Protein AF-A0A654DF31-F1 (afdb_monomer)

Sequence (54 aa):
MDRSPIAAAHLVLAAATLAPECDDERDVADQFSFVIADFAMGLARIHHRARARL

Solvent-accessible surface area (backbone atoms only — not comparable to full-atom values): 3244 Å² total; per-residue (Å²): 131,86,73,52,69,66,60,54,53,53,50,54,54,55,57,63,70,51,80,64,88,50,69,72,50,40,56,53,44,57,67,46,46,58,60,53,51,53,49,51,52,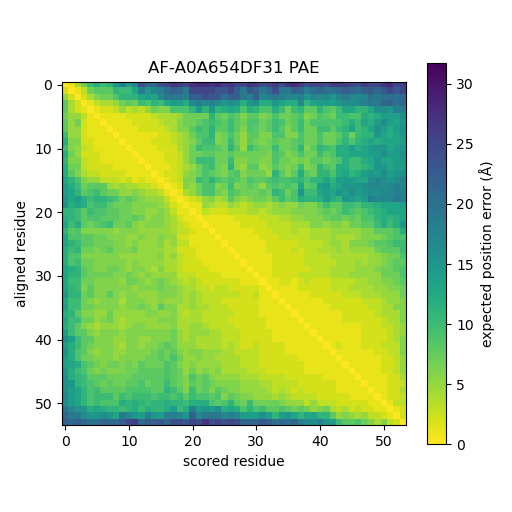52,51,51,53,51,51,52,55,55,60,74,75,107

pLDDT: mean 79.19, st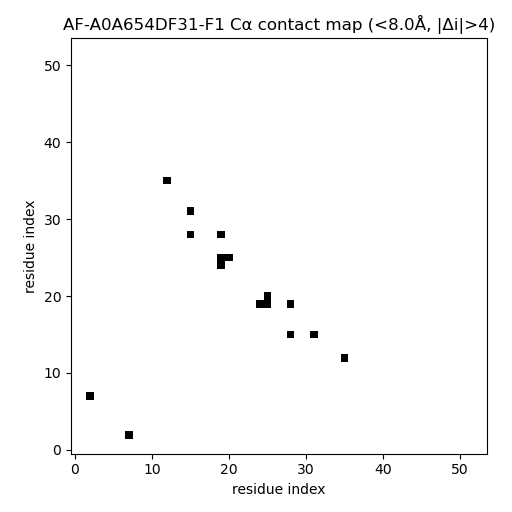d 9.89, range [47.88, 94.12]

Mean predicted aligned error: 6.94 Å

Foldseek 3Di:
DPDDVVNVVVVLVVLLPPDDPDPVSVVVNVVCVVVVVVVVVVVVVVVVVVVVVD

Structure (mmCIF, N/CA/C/O backbone):
data_AF-A0A654DF31-F1
#
_entry.id   AF-A0A654DF31-F1
#
loop_
_atom_site.group_PDB
_atom_site.id
_atom_site.type_symbol
_atom_site.label_atom_id
_atom_site.label_alt_id
_atom_site.label_comp_id
_atom_site.label_asym_id
_atom_site.label_entity_id
_atom_site.label_seq_id
_atom_site.pdbx_PDB_ins_code
_atom_site.Cartn_x
_atom_site.Cartn_y
_atom_site.Cartn_z
_atom_site.occupancy
_atom_site.B_iso_or_equiv
_atom_site.auth_seq_id
_atom_site.auth_comp_id
_atom_site.auth_asym_id
_atom_site.auth_atom_id
_atom_site.pdbx_PDB_model_num
ATOM 1 N N . MET A 1 1 ? -8.382 -23.226 -3.352 1.00 47.88 1 MET A N 1
ATOM 2 C CA . MET A 1 1 ? -7.806 -22.564 -2.164 1.00 47.88 1 MET A CA 1
ATOM 3 C C . MET A 1 1 ? -8.051 -21.081 -2.333 1.00 47.88 1 MET A C 1
ATOM 5 O O . MET A 1 1 ? -7.336 -20.462 -3.111 1.00 47.88 1 MET A O 1
ATOM 9 N N . ASP A 1 2 ? -9.076 -20.533 -1.685 1.00 54.34 2 ASP A N 1
ATOM 10 C CA . ASP A 1 2 ? -9.243 -19.079 -1.634 1.00 54.34 2 ASP A CA 1
ATOM 11 C C . ASP A 1 2 ? -8.048 -18.507 -0.877 1.00 54.34 2 ASP A C 1
ATOM 13 O O . ASP A 1 2 ? -7.875 -18.748 0.320 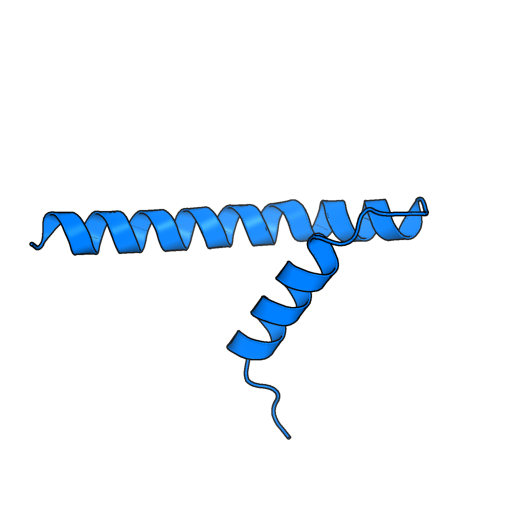1.00 54.34 2 ASP A O 1
ATOM 17 N N . ARG A 1 3 ? -7.147 -17.824 -1.591 1.00 60.25 3 ARG A N 1
ATOM 18 C CA . ARG A 1 3 ? -6.049 -17.112 -0.938 1.00 60.25 3 ARG A CA 1
ATOM 19 C C . ARG A 1 3 ? -6.680 -16.064 -0.033 1.00 60.25 3 ARG A C 1
ATOM 21 O O . ARG A 1 3 ? -7.440 -15.224 -0.506 1.00 60.25 3 ARG A O 1
ATOM 28 N N . SER A 1 4 ? -6.356 -16.124 1.258 1.00 79.75 4 SER A N 1
ATOM 29 C CA . SER A 1 4 ? -6.758 -15.105 2.226 1.00 79.75 4 SER A CA 1
ATOM 30 C C . SER A 1 4 ? -6.468 -13.714 1.641 1.00 79.75 4 SER A C 1
ATOM 32 O O . SER A 1 4 ? -5.313 -13.459 1.280 1.00 79.75 4 SER A O 1
ATOM 34 N N . PRO A 1 5 ? -7.462 -12.810 1.543 1.00 73.44 5 PRO A N 1
ATOM 35 C CA . PRO A 1 5 ? -7.258 -11.452 1.032 1.00 73.44 5 PRO A CA 1
ATOM 36 C C . PRO A 1 5 ? -6.123 -10.710 1.751 1.00 73.44 5 PRO A C 1
ATOM 38 O O . PRO A 1 5 ? -5.395 -9.928 1.148 1.00 73.44 5 PRO A O 1
ATOM 41 N N . ILE A 1 6 ? -5.908 -11.029 3.032 1.00 73.88 6 ILE A N 1
ATOM 42 C CA . ILE A 1 6 ? -4.799 -10.508 3.834 1.00 73.88 6 ILE A CA 1
ATOM 43 C C . ILE A 1 6 ? -3.455 -11.019 3.306 1.00 73.88 6 ILE A C 1
ATOM 45 O O . ILE A 1 6 ? -2.519 -10.238 3.165 1.00 73.88 6 ILE A O 1
ATOM 49 N N . ALA A 1 7 ? -3.340 -12.310 2.990 1.00 73.50 7 ALA A N 1
ATOM 50 C CA . ALA A 1 7 ? -2.109 -12.872 2.439 1.00 73.50 7 ALA A CA 1
ATOM 51 C C . ALA A 1 7 ? -1.781 -12.269 1.062 1.00 73.50 7 ALA A C 1
ATOM 53 O O . ALA A 1 7 ? -0.620 -11.983 0.784 1.00 73.50 7 ALA A O 1
ATOM 54 N N . ALA A 1 8 ? -2.796 -12.011 0.232 1.00 75.06 8 ALA A N 1
ATOM 55 C CA . ALA A 1 8 ? -2.616 -11.324 -1.045 1.00 75.06 8 ALA A CA 1
ATOM 56 C C . ALA A 1 8 ? -2.080 -9.892 -0.858 1.00 75.06 8 ALA A C 1
ATOM 58 O O . ALA A 1 8 ? -1.124 -9.512 -1.529 1.00 75.06 8 ALA A O 1
ATOM 59 N N . ALA A 1 9 ? -2.620 -9.133 0.101 1.00 74.19 9 ALA A N 1
ATOM 60 C CA . ALA A 1 9 ? -2.142 -7.784 0.407 1.00 74.19 9 ALA A CA 1
ATOM 61 C C . ALA A 1 9 ? -0.677 -7.764 0.886 1.00 74.19 9 ALA A C 1
ATOM 63 O O . ALA A 1 9 ? 0.102 -6.918 0.451 1.00 74.19 9 ALA A O 1
ATOM 64 N N . HIS A 1 10 ? -0.274 -8.722 1.728 1.00 74.88 10 HIS A N 1
ATOM 65 C CA . HIS A 1 10 ? 1.121 -8.836 2.174 1.00 74.88 10 HIS A CA 1
ATOM 66 C C . HIS A 1 10 ? 2.077 -9.172 1.023 1.00 74.88 10 HIS A C 1
ATOM 68 O O . HIS A 1 10 ? 3.183 -8.643 0.979 1.00 74.88 10 HIS A O 1
ATOM 74 N N . LEU A 1 11 ? 1.654 -10.018 0.079 1.00 71.12 11 LEU A N 1
ATOM 75 C CA . LEU A 1 11 ? 2.454 -10.351 -1.102 1.00 71.12 11 LEU A CA 1
ATOM 76 C C . LEU A 1 11 ? 2.628 -9.151 -2.037 1.00 71.12 11 LEU A C 1
ATOM 78 O O . LEU A 1 11 ? 3.729 -8.934 -2.528 1.00 71.12 11 LEU A O 1
ATOM 82 N N . VAL A 1 12 ? 1.574 -8.355 -2.243 1.00 73.12 12 VAL A N 1
ATOM 83 C CA . VAL A 1 12 ? 1.653 -7.105 -3.020 1.00 73.12 12 VAL A CA 1
ATOM 84 C C . VAL A 1 12 ? 2.619 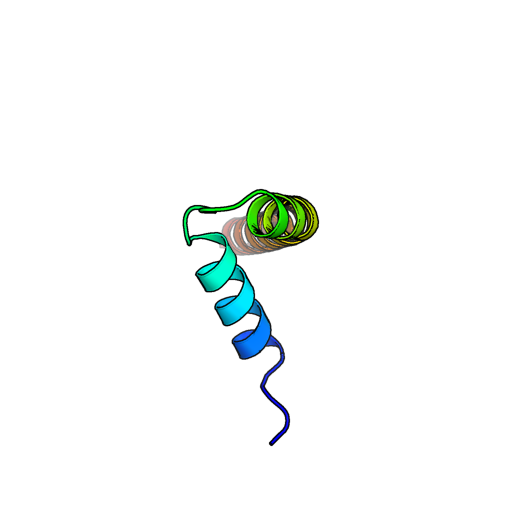-6.122 -2.363 1.00 73.12 12 VAL A C 1
ATOM 86 O O . VAL A 1 12 ? 3.470 -5.559 -3.044 1.00 73.12 12 VAL A O 1
ATOM 89 N N . LEU A 1 13 ? 2.543 -5.961 -1.038 1.00 69.75 13 LEU A N 1
ATOM 90 C CA . LEU A 1 13 ? 3.461 -5.088 -0.310 1.00 69.75 13 LEU A CA 1
ATOM 91 C C . LEU A 1 13 ? 4.914 -5.570 -0.431 1.00 69.75 13 LEU A C 1
ATOM 93 O O . LEU A 1 13 ? 5.800 -4.761 -0.673 1.00 69.75 13 LEU A O 1
ATOM 97 N N . ALA A 1 14 ? 5.160 -6.878 -0.312 1.00 71.44 14 ALA A N 1
ATOM 98 C CA . ALA A 1 14 ? 6.494 -7.452 -0.475 1.00 71.44 14 ALA A CA 1
ATOM 99 C C . ALA A 1 14 ? 7.030 -7.269 -1.906 1.00 71.44 14 ALA A C 1
ATOM 101 O O . ALA A 1 14 ? 8.182 -6.884 -2.084 1.00 71.44 14 ALA A O 1
ATOM 102 N N . ALA A 1 15 ? 6.194 -7.476 -2.925 1.00 70.31 15 ALA A N 1
ATOM 103 C CA . ALA A 1 15 ? 6.570 -7.250 -4.318 1.00 70.31 15 ALA A CA 1
ATOM 104 C C . ALA A 1 15 ? 6.911 -5.775 -4.589 1.00 70.31 15 ALA A C 1
ATOM 106 O O . ALA A 1 15 ? 7.911 -5.497 -5.237 1.00 70.31 15 ALA A O 1
ATOM 107 N N . ALA A 1 16 ? 6.152 -4.834 -4.020 1.00 66.69 16 ALA A N 1
ATOM 108 C CA . ALA A 1 16 ? 6.415 -3.399 -4.154 1.00 66.69 16 ALA A CA 1
ATOM 109 C C . ALA A 1 16 ? 7.715 -2.932 -3.468 1.00 66.69 16 ALA A C 1
ATOM 111 O O . ALA A 1 16 ? 8.188 -1.833 -3.743 1.00 66.69 16 ALA A O 1
ATOM 112 N N . THR A 1 17 ? 8.296 -3.737 -2.568 1.00 67.75 17 THR A N 1
ATOM 113 C CA . THR A 1 17 ? 9.611 -3.447 -1.961 1.00 67.75 17 THR A CA 1
ATOM 114 C C . THR A 1 17 ? 10.798 -3.922 -2.797 1.00 67.75 17 THR A C 1
ATOM 116 O O . THR A 1 17 ? 11.935 -3.578 -2.472 1.00 67.75 17 THR A O 1
ATOM 119 N N . LEU A 1 18 ? 10.564 -4.700 -3.858 1.00 68.75 18 LEU A N 1
ATOM 120 C CA . LEU A 1 18 ? 11.606 -5.022 -4.828 1.00 68.75 18 LEU A CA 1
ATOM 121 C C . LEU A 1 18 ? 11.906 -3.760 -5.641 1.00 68.75 18 LEU A C 1
ATOM 123 O O . LEU A 1 18 ? 10.990 -3.093 -6.120 1.00 68.75 18 LEU A O 1
ATOM 127 N N . ALA A 1 19 ? 13.186 -3.404 -5.752 1.00 76.00 19 ALA A N 1
ATOM 128 C CA . ALA A 1 19 ? 13.598 -2.272 -6.569 1.00 76.00 19 ALA A CA 1
ATOM 129 C C . ALA A 1 19 ? 13.267 -2.586 -8.039 1.00 76.00 19 ALA A C 1
ATOM 131 O O . ALA A 1 19 ? 13.733 -3.616 -8.523 1.00 76.00 19 ALA A O 1
ATOM 132 N N . PRO A 1 20 ? 12.490 -1.743 -8.742 1.00 80.31 20 PRO A N 1
ATOM 133 C CA . PRO A 1 20 ? 12.162 -1.988 -10.141 1.00 80.31 20 PRO A CA 1
ATOM 134 C C . PRO A 1 20 ? 13.424 -2.006 -11.007 1.00 80.31 20 PRO A C 1
ATOM 136 O O . PRO A 1 20 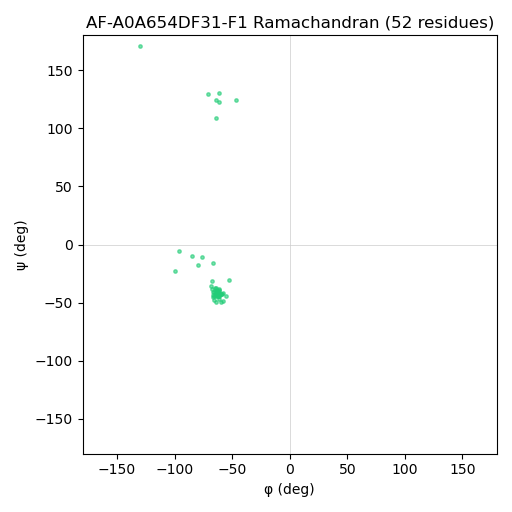? 14.227 -1.070 -10.951 1.00 80.31 20 PRO A O 1
ATOM 139 N N . GLU A 1 21 ? 13.581 -3.029 -11.839 1.00 85.69 21 GLU A N 1
ATOM 140 C CA . GLU A 1 21 ? 14.734 -3.192 -12.728 1.00 85.69 21 GLU A CA 1
ATOM 141 C C . GLU A 1 21 ? 14.425 -2.750 -14.168 1.00 85.69 21 GLU A C 1
ATOM 143 O O . GLU A 1 21 ? 15.334 -2.359 -14.904 1.00 85.69 21 GLU A O 1
ATOM 148 N N . CYS A 1 22 ? 13.148 -2.723 -14.569 1.00 88.69 22 CYS A N 1
ATOM 149 C CA . CYS A 1 22 ? 12.704 -2.260 -15.889 1.00 88.69 22 CYS A CA 1
ATOM 150 C C . CYS A 1 22 ? 11.559 -1.231 -15.813 1.00 88.69 22 CYS A C 1
ATOM 152 O O . CYS A 1 22 ? 11.028 -0.944 -14.739 1.00 88.69 22 CYS A O 1
ATOM 154 N N . ASP A 1 23 ? 11.215 -0.622 -16.953 1.00 88.81 23 ASP A N 1
ATOM 155 C CA . ASP A 1 23 ? 10.164 0.404 -17.018 1.00 88.81 23 ASP A CA 1
ATOM 156 C C . ASP A 1 23 ? 8.768 -0.188 -16.733 1.00 88.81 23 ASP A C 1
ATOM 158 O O . ASP A 1 23 ? 8.009 0.402 -15.970 1.00 88.81 23 ASP A O 1
ATOM 162 N N . ASP A 1 24 ? 8.473 -1.401 -17.217 1.00 86.69 24 ASP A N 1
ATOM 163 C CA . ASP A 1 24 ? 7.196 -2.086 -16.949 1.00 86.69 24 ASP A CA 1
ATOM 164 C C . ASP A 1 24 ? 6.990 -2.363 -15.446 1.00 86.69 24 ASP A C 1
ATOM 166 O O . ASP A 1 24 ? 5.887 -2.233 -14.913 1.00 86.69 24 ASP A O 1
ATOM 170 N N . GLU A 1 25 ? 8.060 -2.721 -14.730 1.00 82.88 25 GLU A N 1
ATOM 171 C CA . GLU A 1 25 ? 8.022 -2.924 -13.278 1.00 82.88 25 GLU A CA 1
ATOM 172 C C . GLU A 1 25 ? 7.791 -1.614 -12.520 1.00 82.88 25 GLU A C 1
ATOM 174 O O . GLU A 1 25 ? 7.079 -1.609 -11.512 1.00 82.88 25 GLU A O 1
ATOM 179 N N . ARG A 1 26 ? 8.350 -0.496 -13.008 1.00 81.94 26 ARG A N 1
ATOM 180 C CA . ARG A 1 26 ? 8.105 0.837 -12.436 1.00 81.94 26 ARG A CA 1
ATOM 181 C C . ARG A 1 26 ? 6.659 1.262 -12.624 1.00 81.94 26 ARG A C 1
ATOM 183 O O . ARG A 1 26 ? 6.048 1.704 -11.658 1.00 81.94 26 ARG A O 1
ATOM 190 N N . ASP A 1 27 ? 6.094 1.05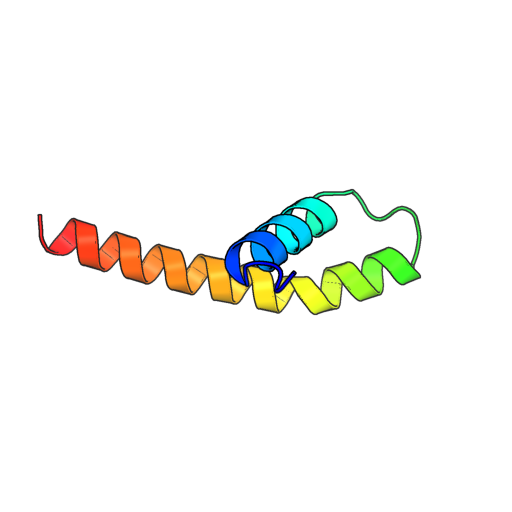5 -13.809 1.00 85.31 27 ASP A N 1
ATOM 191 C CA . ASP A 1 27 ? 4.700 1.401 -14.093 1.00 85.31 27 ASP A CA 1
ATOM 192 C C . ASP A 1 27 ? 3.728 0.628 -13.193 1.00 85.31 27 ASP A C 1
ATOM 194 O O . ASP A 1 27 ? 2.751 1.184 -12.682 1.00 85.31 27 ASP A O 1
ATOM 198 N N . VAL A 1 28 ? 4.005 -0.656 -12.948 1.00 82.00 28 VAL A N 1
ATOM 199 C CA . VAL A 1 28 ? 3.235 -1.461 -11.993 1.00 82.00 28 VAL A CA 1
ATOM 200 C C . VAL A 1 28 ? 3.429 -0.937 -10.567 1.00 82.00 28 VAL A C 1
ATOM 202 O O . VAL A 1 28 ? 2.443 -0.738 -9.855 1.00 82.00 28 VAL A O 1
ATOM 205 N N . ALA A 1 29 ? 4.666 -0.675 -10.137 1.00 80.44 29 ALA A N 1
ATOM 206 C CA . ALA A 1 29 ? 4.944 -0.144 -8.801 1.00 80.44 29 ALA A CA 1
ATOM 207 C C . ALA A 1 29 ? 4.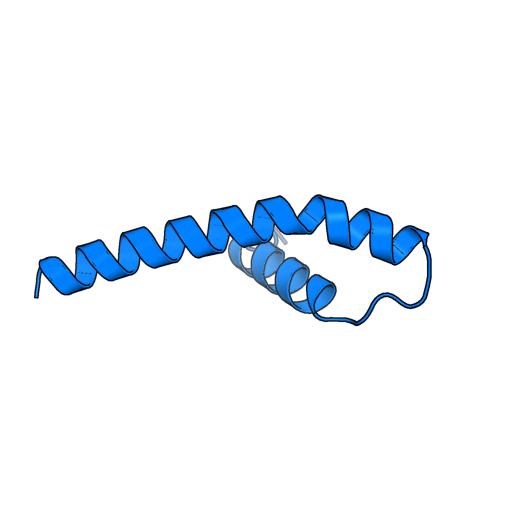232 1.200 -8.545 1.00 80.44 29 ALA A C 1
ATOM 209 O O . ALA A 1 29 ? 3.624 1.381 -7.485 1.00 80.44 29 ALA A O 1
ATOM 210 N N . ASP A 1 30 ? 4.216 2.097 -9.531 1.00 82.81 30 ASP A N 1
ATOM 211 C CA . ASP A 1 30 ? 3.533 3.389 -9.462 1.00 82.81 30 ASP A CA 1
ATOM 212 C C . ASP A 1 30 ? 2.014 3.230 -9.330 1.00 82.81 30 ASP A C 1
ATOM 214 O O . ASP A 1 30 ? 1.395 3.906 -8.505 1.00 82.81 30 ASP A O 1
ATOM 218 N N . GLN A 1 31 ? 1.399 2.289 -10.052 1.00 82.19 31 GLN A N 1
ATOM 219 C CA . GLN A 1 31 ? -0.034 1.993 -9.905 1.00 82.19 31 GLN A CA 1
ATOM 220 C C . GLN A 1 31 ? -0.383 1.505 -8.493 1.00 82.19 31 GLN A C 1
ATOM 222 O O . GLN A 1 31 ? -1.419 1.879 -7.935 1.00 82.19 31 GLN A O 1
ATOM 227 N N . PHE A 1 32 ? 0.484 0.690 -7.889 1.00 79.06 32 PHE A N 1
ATOM 228 C CA . PHE A 1 32 ? 0.274 0.178 -6.535 1.00 79.06 32 PHE A CA 1
ATOM 229 C C . PHE A 1 32 ? 0.635 1.183 -5.433 1.00 79.06 32 PHE A C 1
ATOM 231 O O . PHE A 1 32 ? 0.157 1.030 -4.304 1.00 79.06 32 PHE A O 1
ATOM 238 N N . SER A 1 33 ? 1.412 2.227 -5.737 1.00 78.69 33 SER A N 1
ATOM 239 C CA . SER A 1 33 ? 1.856 3.230 -4.760 1.00 78.69 33 SER A CA 1
ATOM 240 C C . SER A 1 33 ? 0.687 3.881 -4.004 1.00 78.69 33 SER A C 1
ATOM 242 O O . SER A 1 33 ? 0.704 3.951 -2.772 1.00 78.69 33 SER A O 1
ATOM 244 N N . PHE A 1 34 ? -0.382 4.259 -4.713 1.00 80.69 34 PHE A N 1
ATOM 245 C CA . PHE A 1 34 ? -1.584 4.854 -4.121 1.00 80.69 34 PHE A CA 1
ATOM 246 C C . PHE A 1 34 ? -2.329 3.877 -3.206 1.00 80.69 34 PHE A C 1
ATOM 248 O O . PHE A 1 34 ? -2.760 4.252 -2.117 1.00 80.69 34 PHE A O 1
ATOM 255 N N . VAL A 1 35 ? -2.427 2.606 -3.606 1.00 82.12 35 VAL A N 1
ATOM 256 C CA . VAL A 1 35 ? -3.089 1.556 -2.815 1.00 82.12 35 VAL A CA 1
ATOM 257 C C . VAL A 1 35 ? -2.350 1.329 -1.495 1.00 82.12 35 VAL A C 1
ATOM 259 O O . VAL A 1 35 ? -2.973 1.210 -0.437 1.00 82.12 35 VAL A O 1
ATOM 262 N N . ILE A 1 36 ? -1.016 1.306 -1.542 1.00 80.50 36 ILE A N 1
ATOM 263 C CA . ILE A 1 36 ? -0.167 1.156 -0.356 1.00 80.50 36 ILE A CA 1
ATOM 264 C C . ILE A 1 36 ? -0.289 2.385 0.555 1.00 80.50 36 ILE A C 1
ATOM 266 O O . ILE A 1 36 ? -0.430 2.230 1.772 1.00 80.50 36 ILE A O 1
ATOM 270 N N . ALA A 1 37 ? -0.282 3.594 -0.014 1.00 83.44 37 ALA A N 1
ATOM 271 C CA . ALA A 1 37 ? -0.431 4.835 0.742 1.00 83.44 37 ALA A CA 1
ATOM 272 C C . ALA A 1 37 ? -1.780 4.905 1.482 1.00 83.44 37 ALA A C 1
ATOM 274 O O . ALA A 1 37 ? -1.814 5.166 2.689 1.00 83.44 37 ALA A O 1
ATOM 275 N N . ASP A 1 38 ? -2.884 4.588 0.800 1.00 85.19 38 ASP A N 1
ATOM 276 C CA . ASP A 1 38 ? -4.224 4.572 1.394 1.00 85.19 38 ASP A CA 1
ATOM 277 C C . ASP A 1 38 ? -4.355 3.525 2.503 1.00 85.19 38 ASP A C 1
ATOM 279 O O . ASP A 1 38 ? -4.926 3.798 3.569 1.00 85.19 38 ASP A O 1
ATOM 283 N N . PHE A 1 39 ? -3.785 2.336 2.288 1.00 83.62 39 PHE A N 1
ATOM 284 C CA . PHE A 1 39 ? -3.724 1.293 3.306 1.00 83.62 39 PHE A CA 1
ATOM 285 C C . PHE A 1 39 ? -2.974 1.774 4.556 1.00 83.62 39 PHE A C 1
ATOM 287 O O . PHE A 1 39 ? -3.501 1.678 5.670 1.00 83.62 39 PHE A O 1
ATOM 294 N N . ALA A 1 40 ? -1.781 2.353 4.382 1.00 84.19 40 ALA A N 1
ATOM 295 C CA . ALA A 1 40 ? -0.974 2.880 5.479 1.00 84.19 40 ALA A CA 1
ATOM 296 C C . ALA A 1 40 ? -1.713 3.987 6.253 1.00 84.19 40 ALA A C 1
ATOM 298 O O . ALA A 1 40 ? -1.751 3.970 7.487 1.00 84.19 40 ALA A O 1
ATOM 299 N N . MET A 1 41 ? -2.384 4.905 5.549 1.00 88.06 41 MET A N 1
ATOM 300 C CA . MET A 1 41 ? -3.225 5.940 6.160 1.00 88.06 41 MET A CA 1
ATOM 301 C C . MET A 1 41 ? -4.422 5.360 6.924 1.00 88.06 41 MET A C 1
ATOM 303 O O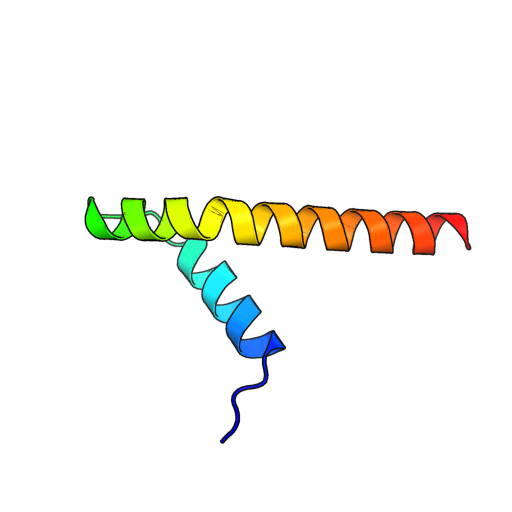 . MET A 1 41 ? -4.782 5.848 8.001 1.00 88.06 41 MET A O 1
ATOM 307 N N . GLY A 1 42 ? -5.073 4.326 6.388 1.00 89.69 42 GLY A N 1
ATOM 308 C CA . GLY A 1 42 ? -6.134 3.593 7.078 1.00 89.69 42 GLY A CA 1
ATOM 309 C C . GLY A 1 42 ? -5.642 3.001 8.397 1.00 89.69 42 GLY A C 1
ATOM 310 O O . GLY A 1 42 ? -6.249 3.232 9.447 1.00 89.69 42 GLY A O 1
ATOM 311 N N . LEU A 1 43 ? -4.498 2.318 8.356 1.00 86.56 43 LEU A N 1
ATOM 312 C CA . LEU A 1 43 ? -3.889 1.692 9.524 1.00 86.56 43 LEU A CA 1
ATOM 313 C C . LEU A 1 43 ? -3.481 2.726 10.583 1.00 86.56 43 LEU A C 1
ATOM 315 O O . LEU A 1 43 ? -3.795 2.559 11.762 1.00 86.56 43 LEU A O 1
ATOM 319 N N . ALA A 1 44 ? -2.862 3.836 10.170 1.00 87.88 44 ALA A N 1
ATOM 320 C CA . ALA A 1 44 ? -2.486 4.927 11.067 1.00 87.88 44 ALA A CA 1
ATOM 321 C C . ALA A 1 44 ? -3.704 5.518 11.797 1.00 87.88 44 ALA A C 1
ATOM 323 O O . ALA A 1 44 ? -3.664 5.721 13.013 1.00 87.88 44 ALA A O 1
ATOM 324 N N . ARG A 1 45 ? -4.823 5.726 11.086 1.00 94.12 45 ARG A N 1
ATOM 325 C CA . ARG A 1 45 ? -6.082 6.200 11.690 1.00 94.12 45 ARG A CA 1
ATOM 326 C C . ARG A 1 45 ? -6.633 5.217 12.718 1.00 94.12 45 ARG A C 1
ATOM 328 O O . ARG A 1 45 ? -7.094 5.642 13.777 1.00 94.12 45 ARG A O 1
ATOM 335 N N . ILE A 1 46 ? -6.593 3.916 12.428 1.00 93.00 46 ILE A N 1
ATOM 336 C CA . ILE A 1 46 ? -7.040 2.878 13.367 1.00 93.00 46 ILE A CA 1
ATOM 337 C C . ILE A 1 46 ? -6.156 2.883 14.617 1.00 93.00 46 ILE A C 1
ATOM 339 O O . ILE A 1 46 ? -6.685 2.959 15.726 1.00 93.00 46 ILE A O 1
ATOM 343 N N . HIS A 1 47 ? -4.830 2.882 14.456 1.00 90.31 47 HIS A N 1
ATOM 344 C CA . HIS A 1 47 ? -3.895 2.931 15.580 1.00 90.31 47 HIS A CA 1
ATOM 345 C C . HIS A 1 47 ? -4.073 4.184 16.435 1.00 90.31 47 HIS A C 1
ATOM 347 O O . HIS A 1 47 ? -4.099 4.085 17.660 1.00 90.31 47 HIS A O 1
ATOM 353 N N . HIS A 1 48 ? -4.256 5.352 15.819 1.00 91.50 48 HIS A N 1
ATOM 354 C CA . HIS A 1 48 ? -4.513 6.578 16.566 1.00 91.50 48 HIS A CA 1
ATOM 355 C C . HIS A 1 48 ? -5.805 6.472 17.388 1.00 91.50 48 HIS A C 1
ATOM 357 O O . HIS A 1 48 ? -5.827 6.857 18.557 1.00 91.50 48 HIS A O 1
ATOM 363 N N . ARG A 1 49 ? -6.886 5.935 16.811 1.00 92.75 49 ARG A N 1
ATOM 364 C CA . ARG A 1 49 ? -8.148 5.735 17.542 1.00 92.75 49 ARG A CA 1
ATOM 365 C C . ARG A 1 49 ? -8.001 4.732 18.681 1.00 92.75 49 ARG A C 1
ATOM 367 O O . ARG A 1 49 ? -8.578 4.951 19.737 1.00 92.75 49 ARG A O 1
ATOM 374 N N . ALA A 1 50 ? -7.249 3.654 18.475 1.00 91.38 50 ALA A N 1
ATOM 375 C CA . ALA A 1 50 ? -6.979 2.668 19.515 1.00 91.38 50 ALA A CA 1
ATOM 376 C C . ALA A 1 50 ? -6.178 3.283 20.673 1.00 91.38 50 ALA A C 1
ATOM 378 O O . ALA A 1 50 ? -6.550 3.103 21.826 1.00 91.38 50 ALA A O 1
ATOM 379 N N . ARG A 1 51 ? -5.144 4.079 20.371 1.00 89.88 51 ARG A N 1
ATOM 380 C CA . ARG A 1 51 ? -4.329 4.775 21.380 1.00 89.88 51 ARG A CA 1
ATOM 381 C C . ARG A 1 51 ? -5.081 5.866 22.13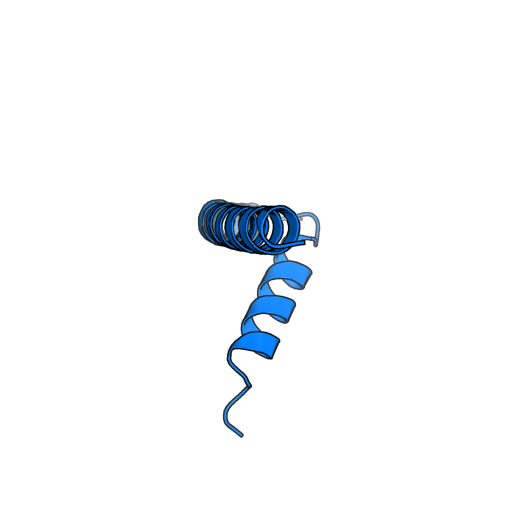5 1.00 89.88 51 ARG A C 1
ATOM 383 O O . ARG A 1 51 ? -4.774 6.083 23.289 1.00 89.88 51 ARG A O 1
ATOM 390 N N . ALA A 1 52 ? -6.044 6.538 21.506 1.00 82.12 52 ALA A N 1
ATOM 391 C CA . ALA A 1 52 ? -6.874 7.549 22.167 1.00 82.12 52 ALA A CA 1
ATOM 392 C C . ALA A 1 52 ? -7.968 6.952 23.079 1.00 82.12 52 ALA A C 1
ATOM 394 O O . ALA A 1 52 ? -8.640 7.691 23.790 1.00 82.12 52 ALA A O 1
ATOM 395 N N . ARG A 1 53 ? -8.196 5.634 23.005 1.00 74.12 53 ARG A N 1
ATOM 396 C CA . ARG A 1 53 ? -9.133 4.886 23.862 1.00 74.12 53 ARG A CA 1
ATOM 397 C C . ARG A 1 53 ? -8.449 4.224 25.066 1.00 74.12 53 ARG A C 1
ATOM 399 O O . ARG A 1 53 ? -9.150 3.612 25.867 1.00 74.12 53 ARG A O 1
ATOM 406 N N . LEU A 1 54 ? -7.121 4.300 25.136 1.00 57.75 54 LEU A N 1
ATOM 407 C CA . LEU A 1 54 ? -6.278 3.845 26.243 1.00 57.75 54 LEU A CA 1
ATOM 408 C C . LEU A 1 54 ? -5.894 5.050 27.103 1.00 57.75 54 LEU A C 1
ATOM 410 O O . LEU A 1 54 ? -5.790 4.857 28.331 1.00 57.75 54 LEU A O 1
#

Secondary structure (DSSP, 8-state):
----HHHHHHHHHHHHTSPP-SHHHHHHHHHHHHHHHHHHHHHHHHHHHHHTT-

Radius of gyration: 14.47 Å; Cα contacts (8 Å, |Δi|>4): 8; chains: 1; bounding box: 24×30×43 Å